Protein AF-A0A382VM42-F1 (afdb_monomer)

Solvent-accessible surface area (backbone atoms only — not comparable to full-atom values): 8169 Å² total; per-residue (Å²): 135,62,69,66,64,52,52,56,50,49,51,52,53,50,51,52,54,51,50,52,53,44,40,52,50,50,24,50,30,43,75,69,36,47,40,50,52,36,46,91,63,55,72,33,39,68,71,51,54,27,62,64,49,71,52,60,61,73,60,51,52,54,49,52,53,52,32,36,76,64,66,62,29,48,72,43,84,88,78,53,22,41,24,44,49,67,78,49,25,56,26,42,44,32,84,75,39,72,64,28,52,39,25,54,32,38,44,50,62,35,52,60,72,43,43,68,57,50,58,47,24,75,76,74,48,88,74,78,60,74,84,75,43,49,67,63,31,54,51,16,57,45,50,57,45,49,22,78,78,111

Radius of gyration: 18.37 Å; Cα contacts (8 Å, |Δi|>4): 171; chains: 1; bounding box: 37×48×49 Å

Nearest PDB structures (foldseek):
  5f8e-assembly2_C  TM=9.090E-01  e=2.544E-09  Mycobacterium tuberculosis H37Rv
  8g5s-assembly1_B  TM=9.318E-01  e=6.450E-09  Streptomyces sp. CB03234
  8g5s-assembly1_A  TM=9.175E-01  e=5.182E-09  Streptomyces 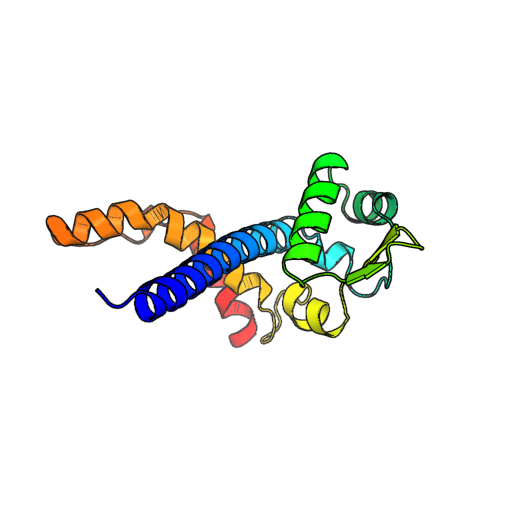sp. CB03234
  8har-assembly1_B  TM=6.734E-01  e=1.517E-03  Streptomyces sp. KO-3988
  7y3h-assembly1_A  TM=5.925E-01  e=1.219E-03  Apiospora montagnei NRRL 25634

InterPro domains:
  IPR036388 Winged helix-like DNA-binding domain superfamily [G3DSA:1.10.10.10] (4-88)
  IPR048711 S-adenosylmethionine-dependent methyltransferase Rv2258c-like, winged HTH domain [PF21320] (26-93)
  IPR053173 Class I-like SAM-binding MTase [PTHR45128] (2-134)

Sequence (150 aa):
MEKEKIKDFAAKAFDDLSGAMASGLAYVGTRTGLFRAMSGRGPMALHDVVRESGLQSRYVEEWLNGMVCAKYLEYDPAARTFELPEEHAFMLASDGTDHFIGGLFYAIPMMLSVAPRVAQAFVEGGGVPFKDYGEDGIEAIDLMNRGLYE

Structure (mmCIF, N/CA/C/O backbone):
data_AF-A0A382VM42-F1
#
_entry.id   AF-A0A382VM42-F1
#
loop_
_atom_site.group_PDB
_atom_site.id
_atom_site.type_symbol
_atom_site.label_atom_id
_atom_site.label_alt_id
_atom_site.label_comp_id
_atom_site.label_asym_id
_atom_site.label_entity_id
_atom_site.label_seq_id
_atom_site.pdbx_PDB_ins_code
_atom_site.Cartn_x
_atom_site.Cartn_y
_atom_site.Cartn_z
_atom_site.occupancy
_atom_site.B_iso_or_equiv
_atom_site.auth_seq_id
_atom_site.auth_comp_id
_atom_site.auth_asym_id
_atom_site.auth_atom_id
_atom_site.pdbx_PDB_model_num
ATOM 1 N N . MET A 1 1 ? -11.107 30.050 19.222 1.00 74.81 1 MET A N 1
ATOM 2 C CA . MET A 1 1 ? -10.296 29.025 18.530 1.00 74.81 1 MET A CA 1
ATOM 3 C C . MET A 1 1 ? -9.263 29.729 17.673 1.00 74.81 1 MET A C 1
ATOM 5 O O . MET A 1 1 ? -9.620 30.663 16.966 1.00 74.81 1 MET A O 1
ATOM 9 N N . GLU A 1 2 ? -8.000 29.333 17.773 1.00 93.56 2 GLU A N 1
ATOM 10 C CA . GLU A 1 2 ? -6.902 29.933 17.005 1.00 93.56 2 GLU A CA 1
ATOM 11 C C . GLU A 1 2 ? -6.875 29.346 15.588 1.00 93.56 2 GLU A C 1
ATOM 13 O O . GLU A 1 2 ? -6.830 28.128 15.432 1.00 93.56 2 GLU A O 1
ATOM 18 N N . LYS A 1 3 ? -6.929 30.199 14.555 1.00 93.44 3 LYS A N 1
ATOM 19 C CA . LYS A 1 3 ? -7.052 29.760 13.152 1.00 93.44 3 LYS A CA 1
ATOM 20 C C . L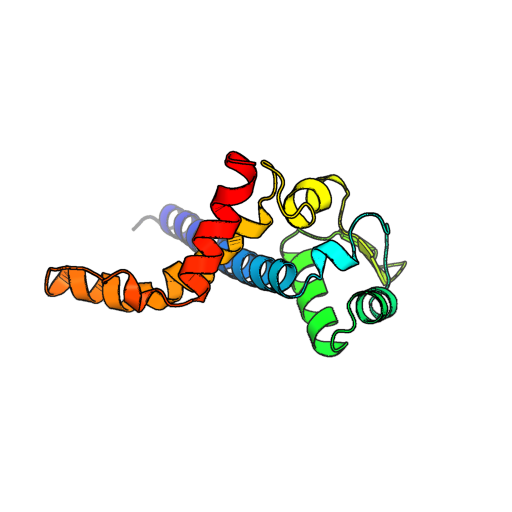YS A 1 3 ? -5.873 28.907 12.681 1.00 93.44 3 LYS A C 1
ATOM 22 O O . LYS A 1 3 ? -6.103 27.904 12.016 1.00 93.44 3 LYS A O 1
ATOM 27 N N . GLU A 1 4 ? -4.650 29.269 13.065 1.00 96.19 4 GLU A N 1
ATOM 28 C CA . GLU A 1 4 ? -3.450 28.497 12.709 1.00 96.19 4 GLU A CA 1
ATOM 29 C C . GLU A 1 4 ? -3.494 27.087 13.304 1.00 96.19 4 GLU A C 1
ATOM 31 O O . GLU A 1 4 ? -3.365 26.115 12.572 1.00 96.19 4 GLU A O 1
ATOM 36 N N . LYS A 1 5 ? -3.855 26.946 14.589 1.00 96.69 5 LYS A N 1
ATOM 37 C CA . LYS A 1 5 ? -3.997 25.623 15.223 1.00 96.69 5 LYS A CA 1
ATOM 38 C C . LYS A 1 5 ? -5.018 24.720 14.518 1.00 96.69 5 LYS A C 1
ATOM 40 O O . LYS A 1 5 ? -4.821 23.511 14.458 1.00 96.69 5 LYS A O 1
ATOM 45 N N . ILE A 1 6 ? -6.108 25.285 13.985 1.00 96.88 6 ILE A N 1
ATOM 46 C CA . ILE A 1 6 ? -7.090 24.521 13.193 1.00 96.88 6 ILE A CA 1
ATOM 47 C C . ILE A 1 6 ? -6.469 24.056 11.876 1.00 96.88 6 ILE A C 1
ATOM 49 O O . ILE A 1 6 ? -6.659 22.909 11.485 1.00 96.88 6 ILE A O 1
ATOM 53 N N . LYS A 1 7 ? -5.758 24.949 11.185 1.00 96.44 7 LYS A N 1
ATOM 54 C CA . LYS A 1 7 ? -5.136 24.663 9.891 1.00 96.44 7 LYS A CA 1
ATOM 55 C C . LYS A 1 7 ? -4.071 23.573 10.014 1.00 96.44 7 LYS A C 1
ATOM 57 O O . LYS A 1 7 ? -4.084 22.639 9.218 1.00 96.44 7 LYS A O 1
ATOM 62 N N . ASP A 1 8 ? -3.224 23.659 11.034 1.00 97.50 8 ASP A N 1
ATOM 63 C CA . ASP A 1 8 ? -2.183 22.664 11.304 1.00 97.50 8 ASP A CA 1
ATOM 64 C C . ASP A 1 8 ? -2.796 21.291 11.596 1.00 97.50 8 ASP A C 1
ATOM 66 O O . ASP A 1 8 ? -2.381 20.276 11.036 1.00 97.50 8 ASP A O 1
ATOM 70 N N . PHE A 1 9 ? -3.844 21.254 12.424 1.00 97.19 9 PHE A N 1
ATOM 71 C CA . PHE A 1 9 ? -4.536 20.004 12.719 1.00 97.19 9 PHE A CA 1
ATOM 72 C C . PHE A 1 9 ? -5.268 19.433 11.496 1.00 97.19 9 PHE A C 1
ATOM 74 O O . PHE A 1 9 ? -5.260 18.222 11.291 1.00 97.19 9 PHE A O 1
ATOM 81 N N . ALA A 1 10 ? -5.869 20.284 10.659 1.00 97.06 10 ALA A N 1
ATOM 82 C CA . ALA A 1 10 ? -6.505 19.845 9.421 1.00 97.06 10 ALA A CA 1
ATOM 83 C C . ALA A 1 10 ? -5.490 19.203 8.466 1.00 97.06 10 ALA A C 1
ATOM 85 O O . ALA A 1 10 ? -5.778 18.145 7.915 1.00 97.06 10 ALA A O 1
ATOM 86 N N . ALA A 1 11 ? -4.299 19.796 8.313 1.00 96.94 11 ALA A N 1
ATOM 87 C CA . ALA A 1 11 ? -3.220 19.210 7.518 1.00 96.94 11 ALA A CA 1
ATOM 88 C C . ALA A 1 11 ? -2.841 17.818 8.042 1.00 96.94 11 ALA A C 1
ATOM 90 O O . ALA A 1 11 ? -2.870 16.856 7.281 1.00 96.94 11 ALA A O 1
ATOM 91 N N . LYS A 1 12 ? -2.632 17.682 9.358 1.00 97.69 12 LYS A N 1
ATOM 92 C CA . LYS A 1 12 ? -2.349 16.380 9.975 1.00 97.69 12 LYS A CA 1
ATOM 93 C C . LYS A 1 12 ? -3.458 15.349 9.730 1.00 97.69 12 LYS A C 1
ATOM 95 O O . LYS A 1 12 ? -3.165 14.193 9.439 1.00 97.69 12 LYS A O 1
ATOM 100 N N . ALA A 1 13 ? -4.724 15.748 9.840 1.00 97.94 13 ALA A N 1
ATOM 101 C CA . ALA A 1 13 ? -5.847 14.849 9.581 1.00 97.94 13 ALA A CA 1
ATOM 102 C C . ALA A 1 13 ? -5.891 14.389 8.112 1.00 97.94 13 ALA A C 1
ATOM 104 O O . ALA A 1 13 ? -6.184 13.225 7.841 1.00 97.94 13 ALA A O 1
ATOM 105 N N . PHE A 1 14 ? -5.576 15.276 7.163 1.00 97.31 14 PHE A N 1
ATOM 106 C CA . PHE A 1 14 ? -5.459 14.903 5.752 1.00 97.31 14 PHE A CA 1
ATOM 107 C C . PHE A 1 14 ? -4.268 13.981 5.491 1.00 97.31 14 PHE A C 1
ATOM 109 O O . PHE A 1 14 ? -4.419 13.024 4.731 1.00 97.31 14 PHE A O 1
ATOM 116 N N . ASP A 1 15 ? -3.132 14.214 6.149 1.00 97.19 15 ASP A N 1
ATOM 117 C CA . ASP A 1 15 ? -1.965 13.337 6.051 1.00 97.19 15 ASP A CA 1
ATOM 118 C C . ASP A 1 15 ? -2.318 11.917 6.515 1.00 97.19 15 ASP A C 1
ATOM 120 O O . ASP A 1 15 ? -2.058 10.958 5.788 1.00 97.19 15 ASP A O 1
ATOM 124 N N . ASP A 1 16 ? -3.017 11.772 7.646 1.00 96.81 16 ASP A N 1
ATOM 125 C CA . ASP A 1 16 ? -3.458 10.463 8.153 1.00 96.81 16 ASP A CA 1
ATOM 126 C C . ASP A 1 16 ? -4.415 9.750 7.195 1.00 96.81 16 ASP A C 1
ATOM 128 O O . ASP A 1 16 ? -4.254 8.560 6.914 1.00 96.81 16 ASP A O 1
ATOM 132 N N . LEU A 1 17 ? -5.406 10.474 6.666 1.00 95.88 17 LEU A N 1
ATOM 133 C CA . LEU A 1 17 ? -6.360 9.918 5.705 1.00 95.88 17 LEU A CA 1
ATOM 134 C C . LEU A 1 17 ? -5.658 9.478 4.416 1.00 95.88 17 LEU A C 1
ATOM 136 O O . LEU A 1 17 ? -5.944 8.395 3.902 1.00 95.88 17 LEU A O 1
ATOM 140 N N . SER A 1 18 ? -4.721 10.284 3.914 1.00 95.69 18 SER A N 1
ATOM 141 C CA . SER A 1 18 ? -3.943 9.944 2.720 1.00 95.69 18 SER A CA 1
ATOM 142 C C . SER A 1 18 ? -3.036 8.734 2.959 1.00 95.69 18 SER A C 1
ATOM 144 O O . SER A 1 18 ? -2.988 7.834 2.120 1.00 95.69 18 SER A O 1
ATOM 146 N N . GLY A 1 19 ? -2.406 8.646 4.136 1.00 96.00 19 GLY A N 1
ATOM 147 C CA . GLY A 1 19 ? -1.597 7.504 4.550 1.00 96.00 19 GLY A CA 1
ATOM 148 C C . GLY A 1 19 ? -2.419 6.220 4.657 1.00 96.00 19 GLY A C 1
ATOM 149 O O . GLY A 1 19 ? -1.980 5.171 4.184 1.00 96.00 19 GLY A O 1
ATOM 150 N N . ALA A 1 20 ? -3.639 6.295 5.196 1.00 94.56 20 ALA A N 1
ATOM 151 C CA . ALA A 1 20 ? -4.550 5.154 5.266 1.00 94.56 20 ALA A CA 1
ATOM 152 C C . ALA A 1 20 ? -4.969 4.659 3.869 1.00 94.56 20 ALA A C 1
ATOM 154 O O . ALA A 1 20 ? -4.938 3.456 3.605 1.00 94.56 20 ALA A O 1
ATOM 155 N N . MET A 1 21 ? -5.303 5.574 2.951 1.00 95.06 21 MET A N 1
ATOM 156 C CA . MET A 1 21 ? -5.639 5.223 1.564 1.00 95.06 21 MET A CA 1
ATOM 157 C C . MET A 1 21 ? -4.441 4.615 0.822 1.00 95.06 21 MET A C 1
ATOM 159 O O . MET A 1 21 ? -4.590 3.584 0.164 1.00 95.06 21 MET A O 1
ATOM 163 N N . ALA A 1 22 ? -3.250 5.204 0.970 1.00 97.12 22 ALA A N 1
ATOM 164 C CA . ALA A 1 22 ? -2.013 4.674 0.399 1.00 97.12 22 ALA A CA 1
ATOM 165 C C . ALA A 1 22 ? -1.705 3.267 0.931 1.00 97.12 22 ALA A C 1
ATOM 167 O O . ALA A 1 22 ? -1.388 2.373 0.151 1.00 97.12 22 ALA A O 1
ATOM 168 N N . SER A 1 23 ? -1.889 3.043 2.235 1.00 96.12 23 SER A N 1
ATOM 169 C CA . SER A 1 23 ? -1.705 1.730 2.866 1.00 96.12 23 SER A CA 1
ATOM 170 C C . SER A 1 23 ? -2.689 0.688 2.322 1.00 96.12 23 SER A C 1
ATOM 172 O O . SER A 1 23 ? -2.313 -0.459 2.094 1.00 96.12 23 SER A O 1
ATOM 174 N N . GLY A 1 24 ? -3.936 1.084 2.045 1.00 96.31 24 GLY A N 1
ATOM 175 C CA . GLY A 1 24 ? -4.921 0.222 1.386 1.00 96.31 24 GLY A CA 1
ATOM 176 C C . GLY A 1 24 ? -4.511 -0.180 -0.036 1.00 96.31 24 GLY A C 1
ATOM 177 O O . GLY A 1 24 ? -4.655 -1.340 -0.417 1.00 96.31 24 GLY A O 1
ATOM 178 N N . LEU A 1 25 ? -3.949 0.744 -0.817 1.00 97.69 25 LEU A N 1
ATOM 179 C CA . LEU A 1 25 ? -3.417 0.434 -2.148 1.00 97.69 25 LEU A CA 1
ATOM 180 C C . LEU A 1 25 ? -2.140 -0.421 -2.087 1.00 97.69 25 LEU A C 1
ATOM 182 O O . LEU A 1 25 ? -1.966 -1.308 -2.924 1.00 97.69 25 LEU A O 1
ATOM 186 N N . ALA A 1 26 ? -1.278 -0.208 -1.091 1.00 97.44 26 ALA A N 1
ATOM 187 C CA . ALA A 1 26 ? -0.103 -1.047 -0.860 1.00 97.44 26 ALA A CA 1
ATOM 188 C C . ALA A 1 26 ? -0.504 -2.485 -0.485 1.00 97.44 26 ALA A C 1
ATOM 190 O O . ALA A 1 26 ? 0.067 -3.445 -1.007 1.00 97.44 26 ALA A O 1
ATOM 191 N N . TYR A 1 27 ? -1.555 -2.651 0.326 1.00 95.81 27 TYR A N 1
ATOM 192 C CA . TYR A 1 27 ? -2.173 -3.955 0.573 1.00 95.81 27 TYR A CA 1
ATOM 193 C C . TYR A 1 27 ? -2.636 -4.619 -0.732 1.00 95.81 27 TYR A C 1
ATOM 195 O O . TYR A 1 27 ? -2.273 -5.766 -0.990 1.00 95.81 27 TYR A O 1
ATOM 203 N N . VAL A 1 28 ? -3.375 -3.896 -1.588 1.00 97.19 28 VAL A N 1
ATOM 204 C CA . VAL A 1 28 ? -3.813 -4.422 -2.895 1.00 97.19 28 VAL A CA 1
ATOM 205 C C . VAL A 1 28 ? -2.609 -4.876 -3.717 1.00 97.19 28 VAL A C 1
ATOM 207 O O . VAL A 1 28 ? -2.599 -6.007 -4.191 1.00 97.19 28 VAL A O 1
ATOM 210 N N . GLY A 1 29 ? -1.575 -4.040 -3.823 1.00 97.56 29 GLY A N 1
ATOM 211 C CA . GLY A 1 29 ? -0.369 -4.351 -4.590 1.00 97.56 29 GLY A CA 1
ATOM 212 C C . GLY A 1 29 ? 0.377 -5.583 -4.084 1.00 97.56 29 GLY A C 1
ATOM 213 O O . GLY A 1 29 ? 0.845 -6.395 -4.884 1.00 97.56 29 GLY A O 1
ATOM 214 N N . THR A 1 30 ? 0.441 -5.757 -2.765 1.00 95.25 30 THR A N 1
ATOM 215 C CA . THR A 1 30 ? 1.066 -6.924 -2.129 1.00 95.25 30 THR A CA 1
ATOM 216 C C . THR A 1 30 ? 0.243 -8.190 -2.385 1.00 95.25 30 THR A C 1
ATOM 218 O O . THR A 1 30 ? 0.779 -9.197 -2.858 1.00 95.25 30 THR A O 1
ATOM 221 N N . ARG A 1 31 ? -1.078 -8.124 -2.162 1.00 94.44 31 ARG A N 1
ATOM 222 C CA . ARG A 1 31 ? -1.996 -9.264 -2.321 1.00 94.44 31 ARG A CA 1
ATOM 223 C C . ARG A 1 31 ? -2.115 -9.731 -3.766 1.00 94.44 31 ARG A C 1
ATOM 225 O O . ARG A 1 31 ? -2.162 -10.931 -4.014 1.00 94.44 31 ARG A O 1
ATOM 232 N N . THR A 1 32 ? -2.132 -8.812 -4.730 1.00 96.88 32 THR A N 1
ATOM 233 C CA . THR A 1 32 ? -2.195 -9.165 -6.157 1.00 96.88 32 THR A CA 1
ATOM 234 C C . THR A 1 32 ? -0.823 -9.461 -6.764 1.00 96.88 32 THR A C 1
ATOM 236 O O . THR A 1 32 ? -0.754 -9.870 -7.919 1.00 96.88 32 THR A O 1
ATOM 239 N N . GLY A 1 33 ? 0.269 -9.245 -6.021 1.00 96.62 33 GLY A N 1
ATOM 240 C CA . GLY A 1 33 ? 1.636 -9.473 -6.490 1.00 96.62 33 GLY A CA 1
ATOM 241 C C . GLY A 1 33 ? 2.163 -8.430 -7.476 1.00 96.62 33 GLY A C 1
ATOM 242 O O . GLY A 1 33 ? 3.118 -8.715 -8.191 1.00 96.62 33 GLY A O 1
ATOM 243 N N . LEU A 1 34 ? 1.581 -7.228 -7.519 1.00 98.50 34 LEU A N 1
ATOM 244 C CA . LEU A 1 34 ? 2.028 -6.156 -8.416 1.00 98.50 34 LEU A CA 1
ATOM 245 C C . LEU A 1 34 ? 3.439 -5.665 -8.075 1.00 98.50 34 LEU A C 1
ATOM 247 O O . LEU A 1 34 ? 4.246 -5.487 -8.983 1.00 98.50 34 LEU A O 1
ATOM 251 N N . PHE A 1 35 ? 3.778 -5.533 -6.787 1.00 98.19 35 PHE A N 1
ATOM 252 C CA . PHE A 1 35 ? 5.149 -5.194 -6.387 1.00 98.19 35 PHE A CA 1
ATOM 253 C C . PHE A 1 35 ? 6.150 -6.269 -6.831 1.00 98.19 35 PHE A C 1
ATOM 255 O O . PHE A 1 35 ? 7.176 -5.949 -7.427 1.00 98.19 35 PHE A O 1
ATOM 262 N N . ARG A 1 36 ? 5.818 -7.554 -6.641 1.00 97.12 36 ARG A N 1
ATOM 263 C CA . ARG A 1 36 ? 6.638 -8.677 -7.129 1.00 97.12 36 ARG A CA 1
ATOM 264 C C . ARG A 1 36 ? 6.775 -8.679 -8.651 1.00 97.12 36 ARG A C 1
ATOM 266 O O . ARG A 1 36 ? 7.859 -8.938 -9.158 1.00 97.12 36 ARG A O 1
ATOM 273 N N . ALA A 1 37 ? 5.703 -8.362 -9.377 1.00 98.06 37 ALA A N 1
ATOM 274 C CA . ALA A 1 37 ? 5.726 -8.303 -10.834 1.00 98.06 37 ALA A CA 1
ATOM 275 C C . ALA A 1 37 ? 6.678 -7.219 -11.366 1.00 98.06 37 ALA A C 1
ATOM 277 O O . ALA A 1 37 ? 7.240 -7.412 -12.441 1.00 98.06 37 ALA A O 1
ATOM 278 N N . MET A 1 38 ? 6.876 -6.121 -10.626 1.00 98.50 38 MET A N 1
ATOM 279 C CA . MET A 1 38 ? 7.757 -5.006 -11.004 1.00 98.50 38 MET A CA 1
ATOM 280 C C . MET A 1 38 ? 9.191 -5.121 -10.459 1.00 98.50 38 MET A C 1
ATOM 282 O O . MET A 1 38 ? 10.101 -4.506 -11.011 1.00 98.50 38 MET A O 1
ATOM 286 N N . SER A 1 39 ? 9.403 -5.891 -9.389 1.00 98.06 39 SER A N 1
ATOM 287 C CA . SER A 1 39 ? 10.700 -6.017 -8.712 1.00 98.06 39 SER A CA 1
ATOM 288 C C . SER A 1 39 ? 11.832 -6.415 -9.668 1.00 98.06 39 SER A C 1
ATOM 290 O O . SER A 1 39 ? 11.728 -7.410 -10.388 1.00 98.06 39 SER A O 1
ATOM 292 N N . GLY A 1 40 ? 12.918 -5.634 -9.672 1.00 97.25 40 GLY A N 1
ATOM 293 C CA . GLY A 1 40 ? 14.132 -5.917 -10.447 1.00 97.25 40 GLY A CA 1
ATOM 294 C C . GLY A 1 40 ? 13.993 -5.760 -11.966 1.00 97.25 40 GLY A C 1
ATOM 295 O O . GLY A 1 40 ? 14.821 -6.288 -12.708 1.00 97.25 40 GLY A O 1
ATOM 296 N N . ARG A 1 41 ? 12.949 -5.073 -12.453 1.00 97.75 41 ARG A N 1
ATOM 297 C CA . ARG A 1 41 ? 12.691 -4.894 -13.897 1.00 97.75 41 ARG A CA 1
ATOM 298 C C . ARG A 1 41 ? 13.020 -3.506 -14.442 1.00 97.75 41 ARG A C 1
ATOM 300 O O . ARG A 1 41 ? 12.956 -3.320 -15.656 1.00 97.75 41 ARG A O 1
ATOM 307 N N . GLY A 1 42 ? 13.386 -2.567 -13.572 1.00 97.94 42 GLY A N 1
ATOM 308 C CA . GLY A 1 42 ? 13.583 -1.164 -13.934 1.00 97.94 42 GLY A CA 1
ATOM 309 C C . GLY A 1 42 ? 12.287 -0.500 -14.428 1.00 97.94 42 GLY A C 1
ATOM 310 O O . GLY A 1 42 ? 11.191 -0.957 -14.086 1.00 97.94 42 GLY A O 1
ATOM 311 N N . PRO A 1 43 ? 12.383 0.562 -15.250 1.00 98.50 43 PRO A N 1
ATOM 312 C CA . PRO A 1 43 ? 11.219 1.249 -15.804 1.00 98.50 43 PRO A CA 1
ATOM 313 C C . PRO A 1 43 ? 10.360 0.348 -16.706 1.00 98.50 43 PRO A C 1
ATOM 315 O O . PRO A 1 43 ? 10.838 -0.223 -17.685 1.00 98.50 43 PRO A O 1
ATOM 318 N N . MET A 1 44 ? 9.057 0.279 -16.427 1.00 98.75 44 MET A N 1
ATOM 319 C CA . MET A 1 44 ? 8.077 -0.523 -17.167 1.00 98.75 44 MET A CA 1
ATOM 320 C C . MET A 1 44 ? 6.936 0.344 -17.703 1.00 98.75 44 MET A C 1
ATOM 322 O O . MET A 1 44 ? 6.359 1.151 -16.976 1.00 98.75 44 MET A O 1
ATOM 326 N N . ALA A 1 45 ? 6.529 0.155 -18.960 1.00 98.69 45 ALA A N 1
ATOM 327 C CA . ALA A 1 45 ? 5.289 0.759 -19.444 1.00 98.69 45 ALA A CA 1
ATOM 328 C C . ALA A 1 45 ? 4.068 -0.001 -18.890 1.00 98.69 45 ALA A C 1
ATOM 330 O O . ALA A 1 45 ? 4.156 -1.186 -18.565 1.00 98.69 45 ALA A O 1
ATOM 331 N N . LEU A 1 46 ? 2.893 0.644 -18.851 1.00 98.62 46 LEU A N 1
ATOM 332 C CA . LEU A 1 46 ? 1.646 0.026 -18.359 1.00 98.62 46 LEU A CA 1
ATOM 333 C C . LEU A 1 46 ? 1.400 -1.370 -18.958 1.00 98.62 46 LEU A C 1
ATOM 335 O O . LEU A 1 46 ? 1.095 -2.313 -18.234 1.00 98.62 46 LEU A O 1
ATOM 339 N N . HIS A 1 47 ? 1.557 -1.513 -20.277 1.00 98.38 47 HIS A N 1
ATOM 340 C CA . HIS A 1 47 ? 1.314 -2.783 -20.964 1.00 98.38 47 HIS A CA 1
ATOM 341 C C . HIS A 1 47 ? 2.279 -3.903 -20.535 1.00 98.38 47 HIS A C 1
ATOM 343 O O . HIS A 1 47 ? 1.889 -5.070 -20.541 1.00 98.38 47 HIS A O 1
ATOM 349 N N . ASP A 1 48 ? 3.505 -3.560 -20.131 1.00 98.69 48 ASP A N 1
ATOM 350 C CA . ASP A 1 48 ? 4.471 -4.518 -19.601 1.00 98.69 48 ASP A CA 1
ATOM 351 C C . ASP A 1 48 ? 4.057 -4.959 -18.197 1.00 98.69 48 ASP A C 1
ATOM 353 O O . ASP A 1 48 ? 3.993 -6.155 -17.940 1.00 98.69 48 ASP A O 1
ATOM 357 N N . VAL A 1 49 ? 3.670 -4.027 -17.316 1.00 98.69 49 VAL A N 1
ATOM 358 C CA . VAL A 1 49 ? 3.183 -4.371 -15.963 1.00 98.69 49 VAL A CA 1
ATOM 359 C C . VAL A 1 49 ? 1.939 -5.261 -16.040 1.00 98.69 49 VAL A C 1
ATOM 361 O O . VAL A 1 49 ? 1.824 -6.248 -15.316 1.00 98.69 49 VAL A O 1
ATOM 364 N N . VAL A 1 50 ? 1.017 -4.959 -16.957 1.00 98.75 50 VAL A N 1
ATOM 365 C CA . VAL A 1 50 ? -0.178 -5.775 -17.227 1.00 98.75 50 VAL A CA 1
ATOM 366 C C . VAL A 1 50 ? 0.198 -7.180 -17.691 1.00 98.75 50 VAL A C 1
ATOM 368 O O . VAL A 1 50 ? -0.347 -8.155 -17.177 1.00 98.75 50 VAL A O 1
ATOM 371 N N . ARG A 1 51 ? 1.148 -7.296 -18.626 1.00 98.56 51 ARG A N 1
ATOM 372 C CA . ARG A 1 51 ? 1.621 -8.589 -19.129 1.00 98.56 51 ARG A CA 1
ATOM 373 C C . ARG A 1 51 ? 2.294 -9.415 -18.034 1.00 98.56 51 ARG A C 1
ATOM 375 O O . ARG A 1 51 ? 1.973 -10.590 -17.908 1.00 98.56 51 ARG A O 1
ATOM 382 N N . GLU A 1 52 ? 3.190 -8.814 -17.252 1.00 98.38 52 GLU A N 1
ATOM 383 C CA . GLU A 1 52 ? 3.935 -9.525 -16.205 1.00 98.38 52 GLU A CA 1
ATOM 384 C C . GLU A 1 52 ? 3.048 -9.918 -15.019 1.00 98.38 52 GLU A C 1
ATOM 386 O O . GLU A 1 52 ? 3.237 -10.984 -14.440 1.00 98.38 52 GLU A O 1
ATOM 391 N N . SER A 1 53 ? 2.065 -9.087 -14.659 1.00 98.25 53 SER A N 1
ATOM 392 C CA . SER A 1 53 ? 1.134 -9.392 -13.562 1.00 98.25 53 SER A CA 1
ATOM 393 C C . SER A 1 53 ? -0.024 -10.306 -13.975 1.00 98.25 53 SER A C 1
ATOM 395 O O . SER A 1 53 ? -0.637 -10.940 -13.119 1.00 98.25 53 SER A O 1
ATOM 397 N N . GLY A 1 54 ? -0.368 -10.361 -15.268 1.00 98.44 54 GLY A N 1
ATOM 398 C CA . GLY A 1 54 ? -1.550 -11.073 -15.765 1.00 98.44 54 GLY A CA 1
ATOM 399 C C . GLY A 1 54 ? -2.885 -10.443 -15.339 1.00 98.44 54 GLY A C 1
ATOM 400 O O . GLY A 1 54 ? -3.932 -11.084 -15.443 1.00 98.44 54 GLY A O 1
ATOM 401 N N . LEU A 1 55 ? -2.863 -9.204 -14.837 1.00 98.69 55 LEU A N 1
ATOM 402 C CA . LEU A 1 55 ? -4.032 -8.511 -14.298 1.00 98.69 55 LEU A CA 1
ATOM 403 C C . LEU A 1 55 ? -4.736 -7.651 -15.353 1.00 98.69 55 LEU A C 1
ATOM 405 O O . LEU A 1 55 ? -4.256 -7.413 -16.457 1.00 98.69 55 LEU A O 1
ATOM 409 N N . GLN A 1 56 ? -5.924 -7.164 -15.007 1.00 98.56 56 GLN A N 1
ATOM 410 C CA . GLN A 1 56 ? -6.746 -6.361 -15.905 1.00 98.56 56 GLN A CA 1
ATOM 411 C C . GLN A 1 56 ? -6.192 -4.940 -16.056 1.00 98.56 56 GLN A C 1
ATOM 413 O O . GLN A 1 56 ? -6.062 -4.214 -15.069 1.00 98.56 56 GLN A O 1
ATOM 418 N N . SER A 1 57 ? -5.952 -4.514 -17.302 1.00 98.12 57 SER A N 1
ATOM 419 C CA . SER A 1 57 ? -5.259 -3.254 -17.623 1.00 98.12 57 SER A CA 1
ATOM 420 C C . SER A 1 57 ? -5.812 -2.030 -16.903 1.00 98.12 57 SER A C 1
ATOM 422 O O . SER A 1 57 ? -5.034 -1.221 -16.407 1.00 98.12 57 SER A O 1
ATOM 424 N N . ARG A 1 58 ? -7.141 -1.900 -16.812 1.00 98.31 58 ARG A N 1
ATOM 425 C CA . ARG A 1 58 ? -7.776 -0.754 -16.152 1.00 98.31 58 ARG A CA 1
ATOM 426 C C . ARG A 1 58 ? -7.418 -0.668 -14.668 1.00 98.31 58 ARG A C 1
ATOM 428 O O . ARG A 1 58 ? -7.171 0.419 -14.170 1.00 98.31 58 ARG A O 1
ATOM 435 N N . TYR A 1 59 ? -7.399 -1.796 -13.966 1.00 98.69 59 TYR A N 1
ATOM 436 C CA . TYR A 1 59 ? -7.119 -1.820 -12.529 1.00 98.69 59 TYR A CA 1
ATOM 437 C C . TYR A 1 59 ? -5.632 -1.621 -12.240 1.00 98.69 59 TYR A C 1
ATOM 439 O O . TYR A 1 59 ? -5.288 -0.932 -11.284 1.00 98.69 59 TYR A O 1
ATOM 447 N N . VAL A 1 60 ? -4.761 -2.173 -13.092 1.00 98.81 60 VAL A N 1
ATOM 448 C CA . VAL A 1 60 ? -3.312 -1.945 -13.007 1.00 98.81 60 VAL A CA 1
ATOM 449 C C . VAL A 1 60 ? -2.990 -0.466 -13.205 1.00 98.81 60 VAL A C 1
ATOM 451 O O . VAL A 1 60 ? -2.232 0.091 -12.423 1.00 98.81 60 VAL A O 1
ATOM 454 N N . GLU A 1 61 ? -3.601 0.191 -14.194 1.00 98.56 61 GLU A N 1
ATOM 455 C CA . GLU A 1 61 ? -3.392 1.620 -14.454 1.00 98.56 61 GLU A CA 1
ATOM 456 C C . GLU A 1 61 ? -3.765 2.499 -13.250 1.00 98.56 61 GLU A C 1
ATOM 458 O O . GLU A 1 61 ? -2.966 3.332 -12.826 1.00 98.56 61 GLU A O 1
ATOM 463 N N . GLU A 1 62 ? -4.944 2.290 -12.657 1.00 98.69 62 GLU A N 1
ATOM 464 C CA . GLU A 1 62 ? -5.374 3.056 -11.477 1.00 98.69 62 GLU A CA 1
ATOM 465 C C . GLU A 1 62 ? -4.464 2.813 -10.269 1.00 98.69 62 GLU A C 1
ATOM 467 O O . GLU A 1 62 ? -4.111 3.751 -9.551 1.00 98.69 62 GLU A O 1
ATOM 472 N N . TRP A 1 63 ? -4.048 1.562 -10.058 1.00 98.81 63 TRP A N 1
ATOM 473 C CA . TRP A 1 63 ? -3.133 1.224 -8.973 1.00 98.81 63 TRP A CA 1
ATOM 474 C C . TRP A 1 63 ? -1.759 1.877 -9.164 1.00 98.81 63 TRP A C 1
ATOM 476 O O . TRP A 1 63 ? -1.250 2.491 -8.228 1.00 98.81 63 TRP A O 1
ATOM 486 N N . LEU A 1 64 ? -1.194 1.818 -10.376 1.00 98.81 64 LEU A N 1
ATOM 487 C CA . LEU A 1 64 ? 0.078 2.464 -10.709 1.00 98.81 64 LEU A CA 1
ATOM 488 C C . LEU A 1 64 ? 0.012 3.972 -10.445 1.00 98.81 64 LEU A C 1
ATOM 490 O O . LEU A 1 64 ? 0.868 4.509 -9.746 1.00 98.81 64 LEU A O 1
ATOM 494 N N . ASN A 1 65 ? -1.040 4.642 -10.923 1.00 98.56 65 ASN A N 1
ATOM 495 C CA . ASN A 1 65 ? -1.241 6.074 -10.687 1.00 98.56 65 ASN A CA 1
ATOM 496 C C . ASN A 1 65 ? -1.325 6.398 -9.188 1.00 98.56 65 ASN A C 1
ATOM 498 O O . ASN A 1 65 ? -0.664 7.322 -8.711 1.00 98.56 65 ASN A O 1
ATOM 502 N N . GLY A 1 66 ? -2.098 5.615 -8.429 1.00 98.50 66 GLY A N 1
ATOM 503 C CA . GLY A 1 66 ? -2.224 5.790 -6.984 1.00 98.50 66 GLY A CA 1
ATOM 504 C C . GLY A 1 66 ? -0.894 5.610 -6.246 1.00 98.50 66 GLY A C 1
ATOM 505 O O . GLY A 1 66 ? -0.570 6.404 -5.362 1.00 98.50 66 GLY A O 1
ATOM 506 N N . MET A 1 67 ? -0.094 4.616 -6.633 1.00 98.62 67 MET A N 1
ATOM 507 C CA . MET A 1 67 ? 1.212 4.347 -6.024 1.00 98.62 67 MET A CA 1
ATOM 508 C C . MET A 1 67 ? 2.283 5.371 -6.401 1.00 98.62 67 MET A C 1
ATOM 510 O O . MET A 1 67 ? 3.129 5.681 -5.562 1.00 98.62 67 MET A O 1
ATOM 514 N N . VAL A 1 68 ? 2.210 5.973 -7.591 1.00 98.69 68 VAL A N 1
ATOM 515 C CA . VAL A 1 68 ? 3.033 7.141 -7.949 1.00 98.69 68 VAL A CA 1
ATOM 516 C C . VAL A 1 68 ? 2.666 8.345 -7.082 1.00 98.69 68 VAL A C 1
ATOM 518 O O . VAL A 1 68 ? 3.542 8.965 -6.481 1.00 98.69 68 VAL A O 1
ATOM 521 N N . CYS A 1 69 ? 1.373 8.658 -6.938 1.00 97.94 69 CYS A N 1
ATOM 522 C CA . CYS A 1 69 ? 0.927 9.759 -6.076 1.00 97.94 69 CYS A CA 1
ATOM 523 C C . CYS A 1 69 ? 1.325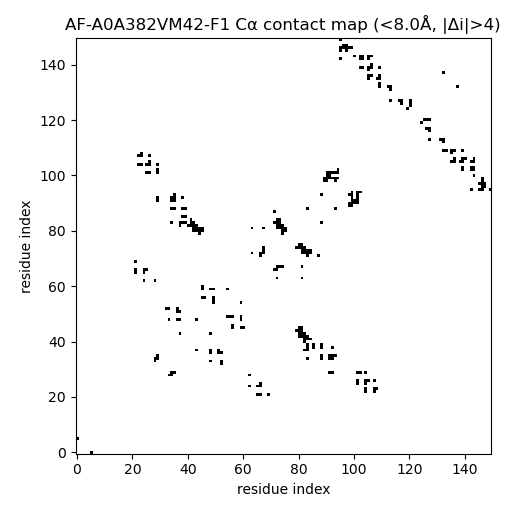 9.552 -4.606 1.00 97.94 69 CYS A C 1
ATOM 525 O O . CYS A 1 69 ? 1.682 10.513 -3.923 1.00 97.94 69 CYS A O 1
ATOM 527 N N . ALA A 1 70 ? 1.297 8.304 -4.135 1.00 97.81 70 ALA A N 1
ATOM 528 C CA . ALA A 1 70 ? 1.729 7.921 -2.795 1.00 97.81 70 ALA A CA 1
ATOM 529 C C . ALA A 1 70 ? 3.259 7.801 -2.644 1.00 97.81 70 ALA A C 1
ATOM 531 O O . ALA A 1 70 ? 3.725 7.554 -1.534 1.00 97.81 70 ALA A O 1
ATOM 532 N N . LYS A 1 71 ? 4.031 7.996 -3.725 1.00 97.88 71 LYS A N 1
ATOM 533 C CA . LYS A 1 71 ? 5.505 7.922 -3.770 1.00 97.88 71 LYS A CA 1
ATOM 534 C C . LYS A 1 71 ? 6.095 6.534 -3.488 1.00 97.88 71 LYS A C 1
ATOM 536 O O . LYS A 1 71 ? 7.231 6.424 -3.044 1.00 97.88 71 LYS A O 1
ATOM 541 N N . TYR A 1 72 ? 5.330 5.482 -3.765 1.00 98.19 72 TYR A N 1
ATOM 542 C CA . TYR A 1 72 ? 5.818 4.099 -3.768 1.00 98.19 72 TYR A CA 1
ATOM 543 C C . TYR A 1 72 ? 6.492 3.747 -5.097 1.00 98.19 72 TYR A C 1
ATOM 545 O O . TYR A 1 72 ? 7.415 2.936 -5.121 1.00 98.19 72 TYR A O 1
ATOM 553 N N . LEU A 1 73 ? 6.029 4.355 -6.190 1.00 98.69 73 LEU A N 1
ATOM 554 C CA . LEU A 1 73 ? 6.577 4.187 -7.532 1.00 98.69 73 LEU A CA 1
ATOM 555 C C . LEU A 1 73 ? 7.072 5.524 -8.075 1.00 98.69 73 LEU A C 1
ATOM 557 O O . LEU A 1 73 ? 6.506 6.578 -7.771 1.00 98.69 73 LEU A O 1
ATOM 561 N N . GLU A 1 74 ? 8.079 5.461 -8.932 1.00 98.62 74 GLU A N 1
ATOM 562 C CA . GLU A 1 74 ? 8.511 6.586 -9.753 1.00 98.62 74 GLU A CA 1
ATOM 563 C C . GLU A 1 74 ? 7.817 6.542 -11.116 1.00 98.62 74 GLU A C 1
ATOM 565 O O . GLU A 1 74 ? 7.426 5.478 -11.601 1.00 98.62 74 GLU A O 1
ATOM 570 N N . TYR A 1 75 ? 7.633 7.711 -11.732 1.00 98.75 75 TYR A N 1
ATOM 571 C CA . TYR A 1 75 ? 7.029 7.828 -13.056 1.00 98.75 75 TYR A CA 1
ATOM 572 C C . TYR A 1 75 ? 7.817 8.795 -13.933 1.00 98.75 75 TYR A C 1
ATOM 574 O O . TYR A 1 75 ? 7.982 9.965 -13.580 1.00 98.75 75 TYR A O 1
ATOM 582 N N . ASP A 1 76 ? 8.240 8.319 -15.103 1.00 98.50 76 ASP A N 1
ATOM 583 C CA . ASP A 1 76 ? 8.820 9.151 -16.155 1.00 98.50 76 ASP A CA 1
ATOM 584 C C . ASP A 1 76 ? 7.716 9.557 -17.150 1.00 98.50 76 ASP A C 1
ATOM 586 O O . ASP A 1 76 ? 7.213 8.711 -17.898 1.00 98.50 76 ASP A O 1
ATOM 590 N N . PRO A 1 77 ? 7.330 10.845 -17.221 1.00 97.69 77 PRO A N 1
ATOM 591 C CA . PRO A 1 77 ? 6.303 11.306 -18.150 1.00 97.69 77 PRO A CA 1
ATOM 592 C C . PRO A 1 77 ? 6.740 11.305 -19.622 1.00 97.69 77 PRO A C 1
ATOM 594 O O . PRO A 1 77 ? 5.875 11.230 -20.497 1.00 97.69 77 PRO A O 1
ATOM 597 N N . ALA A 1 78 ? 8.040 11.401 -19.919 1.00 98.19 78 ALA A N 1
ATOM 598 C CA . ALA A 1 78 ? 8.558 11.392 -21.285 1.00 98.19 78 ALA A CA 1
ATOM 599 C C . ALA A 1 78 ? 8.569 9.969 -21.856 1.00 98.19 78 ALA A C 1
ATOM 601 O O . ALA A 1 78 ? 8.098 9.751 -22.974 1.00 98.19 78 ALA A O 1
ATOM 602 N N . ALA A 1 79 ? 9.047 9.002 -21.068 1.00 97.44 79 ALA A N 1
ATOM 603 C CA . AL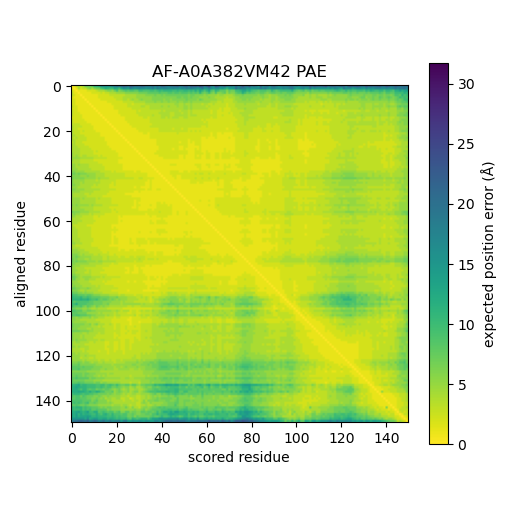A A 1 79 ? 9.050 7.587 -21.440 1.00 97.44 79 ALA A CA 1
ATOM 604 C C . ALA A 1 79 ? 7.700 6.887 -21.188 1.00 97.44 79 ALA A C 1
ATOM 606 O O . ALA A 1 79 ? 7.430 5.841 -21.778 1.00 97.44 79 ALA A O 1
ATOM 607 N N . ARG A 1 80 ? 6.826 7.481 -20.362 1.00 98.31 80 ARG A N 1
ATOM 608 C CA . ARG A 1 80 ? 5.544 6.914 -19.901 1.00 98.31 80 ARG A CA 1
ATOM 609 C C . ARG A 1 80 ? 5.725 5.570 -19.194 1.00 98.31 80 ARG A C 1
ATOM 611 O O . ARG A 1 80 ? 4.966 4.624 -19.424 1.00 98.31 80 ARG A O 1
ATOM 618 N N . THR A 1 81 ? 6.738 5.505 -18.340 1.00 98.75 81 THR A N 1
ATOM 619 C CA . THR A 1 81 ? 7.135 4.305 -17.602 1.00 98.75 81 THR A CA 1
ATOM 620 C C . THR A 1 81 ? 7.003 4.509 -16.103 1.00 98.75 81 THR A C 1
ATOM 622 O O . THR A 1 81 ? 7.230 5.603 -15.593 1.00 98.75 81 THR A O 1
ATOM 625 N N . PHE A 1 82 ? 6.660 3.430 -15.413 1.00 98.81 82 PHE A N 1
ATOM 626 C CA . PHE A 1 82 ? 6.584 3.319 -13.966 1.00 98.81 82 PHE A CA 1
ATOM 627 C C . PHE A 1 82 ? 7.743 2.461 -13.478 1.00 98.81 82 PHE A C 1
ATOM 629 O O . PHE A 1 82 ? 8.037 1.433 -14.085 1.00 98.81 82 PHE A O 1
ATOM 636 N N . GLU A 1 83 ? 8.363 2.840 -12.373 1.00 98.75 83 GLU A N 1
ATOM 637 C CA . GLU A 1 83 ? 9.454 2.081 -11.773 1.00 98.75 83 GLU A CA 1
ATOM 638 C C . GLU A 1 83 ? 9.167 1.839 -10.295 1.00 98.75 83 GLU A C 1
ATOM 640 O O . GLU A 1 83 ? 8.666 2.719 -9.594 1.00 98.75 83 GLU A O 1
ATOM 645 N N . LEU A 1 84 ? 9.458 0.622 -9.835 1.00 98.69 84 LEU A N 1
ATOM 646 C CA . LEU A 1 84 ? 9.550 0.304 -8.417 1.00 98.69 84 LEU A CA 1
ATOM 647 C C . LEU A 1 84 ? 11.037 0.366 -8.046 1.00 98.69 84 LEU A C 1
ATOM 649 O O . LEU A 1 84 ? 11.758 -0.557 -8.433 1.00 98.69 84 LEU A O 1
ATOM 653 N N . PRO A 1 85 ? 11.497 1.411 -7.330 1.00 98.44 85 PRO A N 1
ATOM 654 C CA . PRO A 1 85 ? 12.892 1.519 -6.912 1.00 98.44 85 PRO A CA 1
ATOM 655 C C . PRO A 1 85 ? 13.355 0.276 -6.154 1.00 98.44 85 PRO A C 1
ATOM 657 O O . PRO A 1 85 ? 12.568 -0.339 -5.424 1.00 98.44 85 PRO A O 1
ATOM 660 N N . GLU A 1 86 ? 14.629 -0.089 -6.296 1.00 96.94 86 GLU A N 1
ATOM 661 C CA . GLU A 1 86 ? 15.186 -1.296 -5.671 1.00 96.94 86 GLU A CA 1
ATOM 662 C C . GLU A 1 86 ? 15.035 -1.268 -4.145 1.00 96.94 86 GLU A C 1
ATOM 664 O O . GLU A 1 86 ? 14.689 -2.279 -3.535 1.00 96.94 86 GLU A O 1
ATOM 669 N N . GLU A 1 87 ? 15.191 -0.097 -3.526 1.00 96.00 87 GLU A N 1
ATOM 670 C CA . GLU A 1 87 ? 15.024 0.103 -2.087 1.00 96.00 87 GLU A CA 1
ATOM 671 C C . GLU A 1 87 ? 13.577 -0.135 -1.640 1.00 96.00 87 GLU A C 1
ATOM 673 O O . GLU A 1 87 ? 13.332 -0.661 -0.554 1.00 96.00 87 GLU A O 1
ATOM 678 N N . HIS A 1 88 ? 12.602 0.224 -2.479 1.00 97.44 88 HIS A N 1
ATOM 679 C CA . HIS A 1 88 ? 11.190 -0.028 -2.202 1.00 97.44 88 HIS A CA 1
ATOM 680 C C . HIS A 1 88 ? 10.863 -1.509 -2.423 1.00 97.44 88 HIS A C 1
ATOM 682 O O . HIS A 1 88 ? 10.213 -2.132 -1.581 1.00 97.44 88 HIS A O 1
ATOM 688 N N . ALA A 1 89 ? 11.351 -2.096 -3.521 1.00 96.50 89 ALA A N 1
ATOM 689 C CA . ALA A 1 89 ? 11.192 -3.515 -3.830 1.00 96.50 89 ALA A CA 1
ATOM 690 C C . ALA A 1 89 ? 11.764 -4.407 -2.721 1.00 96.50 89 ALA A C 1
ATOM 692 O O . ALA A 1 89 ? 11.124 -5.389 -2.344 1.00 96.50 89 ALA A O 1
ATOM 693 N N . PHE A 1 90 ? 12.906 -4.023 -2.144 1.00 94.50 90 PHE A N 1
ATOM 694 C CA . PHE A 1 90 ? 13.526 -4.713 -1.017 1.00 94.50 90 PHE A CA 1
ATOM 695 C C . PHE A 1 90 ? 12.571 -4.880 0.170 1.00 94.50 90 PHE A C 1
ATOM 697 O O . PHE A 1 90 ? 12.640 -5.892 0.848 1.00 94.50 90 PHE A O 1
ATOM 704 N N . MET A 1 91 ? 11.655 -3.939 0.419 1.00 94.31 91 MET A N 1
ATOM 705 C CA . MET A 1 91 ? 10.692 -4.032 1.527 1.00 94.31 91 MET A CA 1
ATOM 706 C C . MET A 1 91 ? 9.315 -4.563 1.099 1.00 94.31 91 MET A C 1
ATOM 708 O O . MET A 1 91 ? 8.558 -5.067 1.929 1.00 94.31 91 MET A O 1
ATOM 712 N N . LEU A 1 92 ? 8.951 -4.418 -0.178 1.00 94.94 92 LEU A N 1
ATOM 713 C CA . LEU A 1 92 ? 7.586 -4.643 -0.681 1.00 94.94 92 LEU A CA 1
ATOM 714 C C . LEU A 1 92 ? 7.427 -5.906 -1.535 1.00 94.94 92 LEU A C 1
ATOM 716 O O . LEU A 1 92 ? 6.299 -6.317 -1.802 1.00 94.94 92 LEU A O 1
ATOM 720 N N . ALA A 1 93 ? 8.527 -6.509 -1.982 1.00 94.06 93 ALA A N 1
ATOM 721 C CA . ALA A 1 93 ? 8.542 -7.666 -2.878 1.00 94.06 93 ALA A CA 1
ATOM 722 C C . ALA A 1 93 ? 9.466 -8.795 -2.378 1.00 94.06 93 ALA A C 1
ATOM 724 O O . ALA A 1 93 ? 9.952 -9.596 -3.177 1.00 94.06 93 ALA A O 1
ATOM 725 N N . SER A 1 94 ? 9.717 -8.847 -1.069 1.00 90.31 94 SER A N 1
ATOM 726 C CA . SER A 1 94 ? 10.645 -9.769 -0.408 1.00 90.31 94 SER A CA 1
ATOM 727 C C . SER A 1 94 ? 9.935 -10.771 0.511 1.00 90.31 94 SER A C 1
ATOM 729 O O . SER A 1 94 ? 10.326 -10.950 1.659 1.00 90.31 94 SER A O 1
ATOM 731 N N . ASP A 1 95 ? 8.850 -11.387 0.044 1.00 87.25 95 ASP A N 1
ATOM 732 C CA . ASP A 1 95 ? 8.022 -12.297 0.841 1.00 87.25 95 ASP A CA 1
ATOM 733 C C . ASP A 1 95 ? 8.860 -13.301 1.664 1.00 87.25 95 ASP A C 1
ATOM 735 O O . ASP A 1 95 ? 9.752 -13.968 1.138 1.00 87.25 95 ASP A O 1
ATOM 739 N N . GLY A 1 96 ? 8.542 -13.428 2.956 1.00 83.12 96 GLY A N 1
ATOM 740 C CA . GLY A 1 96 ? 9.203 -14.371 3.865 1.00 83.12 96 GLY A CA 1
ATOM 741 C C . GLY A 1 96 ? 10.517 -13.884 4.486 1.00 83.12 96 GLY A C 1
ATOM 742 O O . GLY A 1 96 ? 11.080 -14.612 5.293 1.00 83.12 96 GLY A O 1
ATOM 743 N N . THR A 1 97 ? 10.998 -12.679 4.168 1.00 86.31 97 THR A N 1
ATOM 744 C CA . THR A 1 97 ? 12.160 -12.083 4.852 1.00 86.31 97 THR A CA 1
ATOM 745 C C . THR A 1 97 ? 11.756 -11.248 6.072 1.00 86.31 97 THR A C 1
ATOM 747 O O . THR A 1 97 ? 10.616 -10.795 6.191 1.00 86.31 97 THR A O 1
ATOM 750 N N . ASP A 1 98 ? 12.704 -11.000 6.976 1.00 84.00 98 ASP A N 1
ATOM 751 C CA . ASP A 1 98 ? 12.531 -10.174 8.183 1.00 84.00 98 ASP A CA 1
ATOM 752 C C . ASP A 1 98 ? 12.267 -8.685 7.887 1.00 84.00 98 ASP A C 1
ATOM 754 O O . ASP A 1 98 ? 11.682 -7.965 8.697 1.00 84.00 98 ASP A O 1
ATOM 758 N N . HIS A 1 99 ? 12.669 -8.221 6.706 1.00 86.62 99 HIS A N 1
ATOM 759 C CA . HIS A 1 99 ? 12.491 -6.853 6.226 1.00 86.62 99 HIS A CA 1
ATOM 760 C C . HIS A 1 99 ? 11.261 -6.672 5.318 1.00 86.62 99 HIS A C 1
ATOM 762 O O . HIS A 1 99 ? 11.061 -5.590 4.756 1.00 86.62 99 HIS A O 1
ATOM 768 N N . PHE A 1 100 ? 10.434 -7.710 5.153 1.00 89.38 100 PHE A N 1
ATOM 769 C CA . PHE A 1 100 ? 9.223 -7.643 4.341 1.00 89.38 100 PHE A CA 1
ATOM 770 C C . PHE A 1 100 ? 8.114 -6.836 5.031 1.00 89.38 100 PHE A C 1
ATOM 772 O O . PHE A 1 100 ? 7.325 -7.343 5.829 1.00 89.38 100 PHE A O 1
ATOM 779 N N . ILE A 1 101 ? 8.003 -5.559 4.668 1.00 89.81 101 ILE A N 1
ATOM 780 C CA . ILE A 1 101 ? 6.961 -4.647 5.160 1.00 89.81 101 ILE A CA 1
ATOM 781 C C . ILE A 1 101 ? 5.611 -4.913 4.482 1.00 89.81 101 ILE A C 1
ATOM 783 O O . ILE A 1 101 ? 4.571 -4.580 5.049 1.00 89.81 101 ILE A O 1
ATOM 787 N N . GLY A 1 102 ? 5.589 -5.558 3.308 1.00 85.44 102 GLY A N 1
ATOM 788 C CA . GLY A 1 102 ? 4.348 -5.899 2.599 1.00 85.44 102 GLY A CA 1
ATOM 789 C C . GLY A 1 102 ? 3.327 -6.646 3.472 1.00 85.44 102 GLY A C 1
ATOM 790 O O . GLY A 1 102 ? 2.130 -6.350 3.420 1.00 85.44 102 GLY A O 1
ATOM 791 N N . GLY A 1 103 ? 3.802 -7.539 4.349 1.00 85.00 103 GLY A N 1
ATOM 792 C CA . GLY A 1 103 ? 2.967 -8.267 5.311 1.00 85.00 103 GLY A CA 1
ATOM 793 C C . GLY A 1 103 ? 2.252 -7.360 6.318 1.00 85.00 103 GLY A C 1
ATOM 794 O O . GLY A 1 103 ? 1.121 -7.644 6.706 1.00 85.00 103 GLY A O 1
ATOM 795 N N . LEU A 1 104 ? 2.836 -6.211 6.679 1.00 88.56 104 LEU A N 1
ATOM 796 C CA . LEU A 1 104 ? 2.209 -5.252 7.597 1.00 88.56 104 LEU A CA 1
ATOM 797 C C . LEU A 1 104 ? 0.940 -4.626 7.006 1.00 88.56 104 LEU A C 1
ATOM 799 O O . LEU A 1 104 ? 0.004 -4.319 7.746 1.00 88.56 104 LEU A O 1
ATOM 803 N N . PHE A 1 105 ? 0.855 -4.472 5.681 1.00 92.44 105 PHE A N 1
ATOM 804 C CA . PHE A 1 105 ? -0.333 -3.891 5.051 1.00 92.44 105 PHE A CA 1
ATOM 805 C C . PHE A 1 105 ? -1.567 -4.799 5.144 1.00 92.44 105 PHE A C 1
ATOM 807 O O . PHE A 1 105 ? -2.687 -4.292 5.092 1.00 92.44 105 PHE A O 1
ATOM 814 N N . TYR A 1 106 ? -1.400 -6.108 5.372 1.00 90.31 106 TYR A N 1
ATOM 815 C CA . TYR A 1 106 ? -2.521 -7.023 5.625 1.00 90.31 106 TYR A CA 1
ATOM 816 C C . TYR A 1 106 ? -3.227 -6.749 6.962 1.00 90.31 106 TYR A C 1
ATOM 818 O O . TYR A 1 106 ? -4.412 -7.055 7.112 1.00 90.31 106 TYR A O 1
ATOM 826 N N . ALA A 1 107 ? -2.556 -6.093 7.913 1.00 87.88 107 ALA A N 1
ATOM 827 C CA . ALA A 1 107 ? -3.177 -5.692 9.172 1.00 87.88 107 ALA A CA 1
ATOM 828 C C . ALA A 1 107 ? -4.292 -4.652 8.976 1.00 87.88 107 ALA A C 1
ATOM 830 O O . ALA A 1 107 ? -5.236 -4.598 9.764 1.00 87.88 107 ALA A O 1
ATOM 831 N N . ILE A 1 108 ? -4.203 -3.830 7.927 1.00 90.81 108 ILE A N 1
ATOM 832 C CA . ILE A 1 108 ? -5.126 -2.719 7.678 1.00 90.81 108 ILE A CA 1
ATOM 833 C C . ILE A 1 108 ? -6.568 -3.198 7.440 1.00 90.81 108 ILE A C 1
ATOM 835 O O . ILE A 1 108 ? -7.443 -2.801 8.215 1.00 90.81 108 ILE A O 1
ATOM 839 N N . PRO A 1 109 ? -6.869 -4.048 6.434 1.00 89.50 109 PRO A N 1
ATOM 840 C CA . PRO A 1 109 ? -8.231 -4.543 6.230 1.00 89.50 109 PRO A CA 1
ATOM 841 C C . PRO A 1 109 ? -8.742 -5.332 7.441 1.00 89.50 109 PRO A C 1
ATOM 843 O O . PRO A 1 109 ? -9.894 -5.145 7.837 1.00 89.50 109 PRO A O 1
ATOM 846 N N . MET A 1 110 ? -7.881 -6.131 8.084 1.00 89.25 110 MET A N 1
ATOM 847 C CA . MET A 1 110 ? -8.216 -6.845 9.318 1.00 89.25 110 MET A CA 1
ATOM 848 C C . MET A 1 110 ? -8.706 -5.870 10.402 1.00 89.25 110 MET A C 1
ATOM 850 O O . MET A 1 110 ? -9.829 -6.007 10.887 1.00 89.25 110 MET A O 1
ATOM 854 N N . MET A 1 111 ? -7.911 -4.858 10.760 1.00 89.81 111 MET A N 1
ATOM 855 C CA . MET A 1 111 ? -8.250 -3.906 11.825 1.00 89.81 111 MET A CA 1
ATOM 856 C C . MET A 1 111 ? -9.467 -3.043 11.478 1.00 89.81 111 MET A C 1
ATOM 858 O O . MET A 1 111 ? -10.345 -2.846 12.320 1.00 89.81 111 MET A O 1
ATOM 862 N N . LEU A 1 112 ? -9.546 -2.539 10.243 1.00 91.81 112 LEU A N 1
ATOM 863 C CA . LEU A 1 112 ? -10.645 -1.668 9.821 1.00 91.81 112 LEU A CA 1
ATOM 864 C C . LEU A 1 112 ? -11.982 -2.414 9.743 1.00 91.81 112 LEU A C 1
ATOM 866 O O . LEU A 1 112 ? -13.015 -1.823 10.057 1.00 91.81 112 LEU A O 1
ATOM 870 N N . SER A 1 113 ? -11.977 -3.704 9.391 1.00 91.06 113 SER A N 1
ATOM 871 C CA . SER A 1 113 ? -13.204 -4.511 9.329 1.00 91.06 113 SER A CA 1
ATOM 872 C C . SER A 1 113 ? -13.870 -4.691 10.701 1.00 91.06 113 SER A C 1
ATOM 874 O O . SER A 1 113 ? -15.098 -4.700 10.799 1.00 91.06 113 SER A O 1
ATOM 876 N N . VAL A 1 114 ? -13.077 -4.771 11.777 1.00 93.56 114 VAL A N 1
ATOM 877 C CA . VAL A 1 114 ? -13.578 -4.978 13.146 1.00 93.56 114 VAL A CA 1
ATOM 878 C C . VAL A 1 114 ? -13.769 -3.680 13.932 1.00 93.56 114 VAL A C 1
ATOM 880 O O . VAL A 1 114 ? -14.438 -3.692 14.969 1.00 93.56 114 VAL A O 1
ATOM 883 N N . ALA A 1 115 ? -13.235 -2.551 13.453 1.00 94.88 115 ALA A N 1
ATOM 884 C CA . ALA A 1 115 ? -13.277 -1.262 14.147 1.00 94.88 115 ALA A CA 1
ATOM 885 C C . ALA A 1 115 ? -14.689 -0.825 14.609 1.00 94.88 115 ALA A C 1
ATOM 887 O O . ALA A 1 115 ? -14.808 -0.368 15.750 1.00 94.88 115 ALA A O 1
ATOM 888 N N . PRO A 1 116 ? -15.781 -1.020 13.835 1.00 96.19 116 PRO A N 1
ATOM 889 C CA . PRO A 1 116 ? -17.132 -0.707 14.314 1.00 96.19 116 PRO A CA 1
ATOM 890 C C . PRO A 1 116 ? -17.549 -1.513 15.554 1.00 96.19 116 PRO A C 1
ATOM 892 O O . PRO A 1 116 ? -18.226 -0.994 16.438 1.00 96.19 116 PRO A O 1
ATOM 895 N N . ARG A 1 117 ? -17.118 -2.775 15.654 1.00 95.38 117 ARG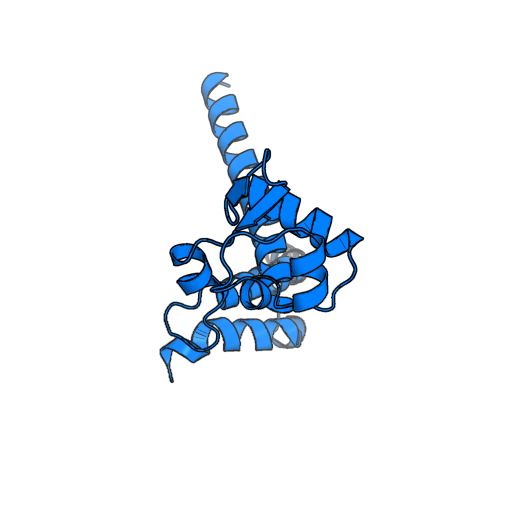 A N 1
ATOM 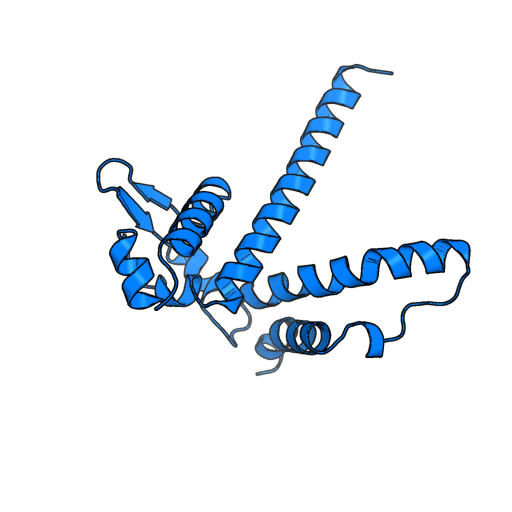896 C CA . ARG A 1 117 ? -17.433 -3.658 16.791 1.00 95.38 117 ARG A CA 1
ATOM 897 C C . ARG A 1 117 ? -16.592 -3.308 18.011 1.00 95.38 117 ARG A C 1
ATOM 899 O O . ARG A 1 117 ? -17.086 -3.362 19.133 1.00 95.38 117 ARG A O 1
ATOM 906 N N . VAL A 1 118 ? -15.348 -2.879 17.793 1.00 96.50 118 VAL A N 1
ATOM 907 C CA . VAL A 1 118 ? -14.530 -2.282 18.855 1.00 96.50 118 VAL A CA 1
ATOM 908 C C . VAL A 1 118 ? -15.229 -1.040 19.405 1.00 96.50 118 VAL A C 1
ATOM 910 O O . VAL A 1 118 ? -15.413 -0.949 20.613 1.00 96.50 118 VAL A O 1
ATOM 913 N N . ALA A 1 119 ? -15.703 -0.132 18.546 1.00 97.75 119 ALA A N 1
ATOM 914 C CA . ALA A 1 119 ? -16.442 1.054 18.982 1.00 97.75 119 ALA A CA 1
ATOM 915 C C . ALA A 1 119 ? -17.707 0.705 19.792 1.00 97.75 119 ALA A C 1
ATOM 917 O O . ALA A 1 119 ? -18.011 1.383 20.771 1.00 97.75 119 ALA A O 1
ATOM 918 N N . GLN A 1 120 ? -18.406 -0.381 19.447 1.00 97.62 120 GLN A N 1
ATOM 919 C CA . GLN A 1 120 ? -19.538 -0.879 20.235 1.00 97.62 120 GLN A CA 1
ATOM 920 C C . GLN A 1 120 ? -19.110 -1.353 21.635 1.00 97.62 120 GLN A C 1
ATOM 922 O O . GLN A 1 120 ? -19.752 -1.007 22.627 1.00 97.62 120 GLN A O 1
ATOM 927 N N . ALA A 1 121 ? -17.990 -2.073 21.744 1.00 97.88 121 ALA A N 1
ATOM 928 C CA . ALA A 1 121 ? -17.465 -2.538 23.029 1.00 97.88 121 ALA A CA 1
ATOM 929 C C . ALA A 1 121 ? -17.067 -1.386 23.977 1.00 97.88 121 ALA A C 1
ATOM 931 O O . ALA A 1 121 ? -17.121 -1.557 25.192 1.00 97.88 121 ALA A O 1
ATOM 932 N N . PHE A 1 122 ? -16.731 -0.196 23.459 1.00 97.75 122 PHE A N 1
ATOM 933 C CA . PHE A 1 122 ? -16.525 0.996 24.300 1.00 97.75 122 PHE A CA 1
ATOM 934 C C . PHE A 1 122 ? -17.804 1.442 25.024 1.00 97.75 122 PHE A C 1
ATOM 936 O O . PHE A 1 122 ? -17.716 2.040 26.095 1.00 97.75 122 PHE A O 1
ATOM 943 N N . VAL A 1 123 ? -18.980 1.174 24.450 1.00 98.00 123 VAL A N 1
ATOM 944 C CA . VAL A 1 123 ? -20.281 1.548 25.026 1.00 98.00 123 VAL A CA 1
ATOM 945 C C . VAL A 1 123 ? -20.837 0.425 25.898 1.00 98.00 123 VAL A C 1
ATOM 947 O O . VAL A 1 123 ? -21.350 0.677 26.985 1.00 98.00 123 VAL A O 1
ATOM 950 N N . GLU A 1 124 ? -20.738 -0.814 25.422 1.00 97.94 124 GLU A N 1
AT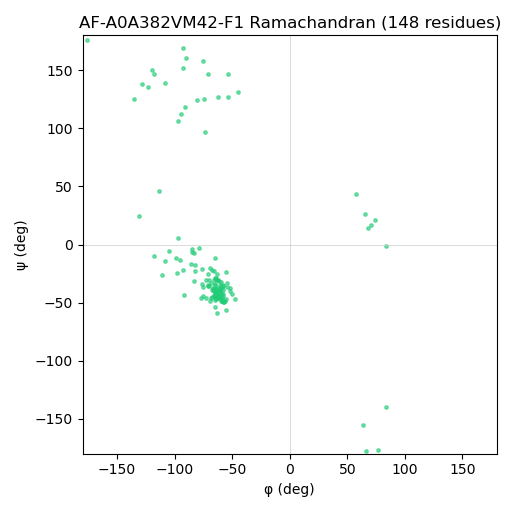OM 951 C CA . GLU A 1 124 ? -21.418 -1.972 26.014 1.00 97.94 124 GLU A CA 1
ATOM 952 C C . GLU A 1 124 ? -20.509 -2.809 26.933 1.00 97.94 124 GLU A C 1
ATOM 954 O O . GLU A 1 124 ? -20.993 -3.660 27.680 1.00 97.94 124 GLU A O 1
ATOM 959 N N . GLY A 1 125 ? -19.197 -2.558 26.918 1.00 95.56 125 GLY A N 1
ATOM 960 C CA . GLY A 1 125 ? -18.195 -3.415 27.547 1.00 95.56 125 GLY A CA 1
ATOM 961 C C . GLY A 1 125 ? -17.904 -4.684 26.732 1.00 95.56 125 GLY A C 1
ATOM 962 O O . GLY A 1 125 ? -18.423 -4.892 25.637 1.00 95.56 125 GLY A O 1
ATOM 963 N N . GLY A 1 126 ? -17.043 -5.555 27.266 1.00 96.44 126 GLY A N 1
ATOM 964 C CA . GLY A 1 126 ? -16.635 -6.793 26.591 1.00 96.44 126 GLY A CA 1
ATOM 965 C C . GLY A 1 126 ? -15.499 -6.588 25.582 1.00 96.44 126 GLY A C 1
ATOM 966 O O . GLY A 1 126 ? -14.537 -5.879 25.868 1.00 96.44 126 GLY A O 1
ATOM 967 N N . GLY A 1 127 ? -15.576 -7.253 24.425 1.00 95.06 127 GLY A N 1
ATOM 968 C CA . GLY A 1 127 ? -14.549 -7.199 23.380 1.00 95.06 127 GLY A CA 1
ATOM 969 C C . GLY A 1 127 ? -14.930 -7.976 22.115 1.00 95.06 127 GLY A C 1
ATOM 970 O O . GLY A 1 127 ? -15.967 -8.639 22.070 1.00 95.06 127 GLY A O 1
ATOM 971 N N . VAL A 1 128 ? -14.082 -7.900 21.085 1.00 95.19 128 VAL A N 1
ATOM 972 C CA . VAL A 1 128 ? -14.272 -8.624 19.817 1.00 95.19 128 VAL A CA 1
ATOM 973 C C . VAL A 1 128 ? -13.571 -9.987 19.905 1.00 95.19 128 VAL A C 1
ATOM 975 O O . VAL A 1 128 ? -12.356 -10.023 20.103 1.00 95.19 128 VAL A O 1
ATOM 978 N N . PRO A 1 129 ? -14.284 -11.122 19.792 1.00 93.50 129 PRO A N 1
ATOM 979 C CA . PRO A 1 129 ? -13.656 -12.436 19.864 1.00 93.50 129 PRO A CA 1
ATOM 980 C C . PRO A 1 129 ? -12.824 -12.716 18.607 1.00 93.50 129 PRO A C 1
ATOM 982 O O . PRO A 1 129 ? -13.209 -12.345 17.505 1.00 93.50 129 PRO A O 1
ATOM 985 N N . PHE A 1 130 ? -11.717 -13.447 18.755 1.00 90.62 130 PHE A N 1
ATOM 986 C CA . PHE A 1 130 ? -10.760 -13.688 17.666 1.00 90.62 130 PHE A CA 1
ATOM 987 C C . PHE A 1 130 ? -11.384 -14.277 16.387 1.00 90.62 130 PHE A C 1
ATOM 989 O O . PHE A 1 130 ? -11.032 -13.875 15.287 1.00 90.62 130 PHE A O 1
ATOM 996 N N . LYS A 1 131 ? -12.375 -15.169 16.518 1.00 90.94 131 LYS A N 1
ATOM 997 C CA . LYS A 1 131 ? -13.106 -15.756 15.376 1.00 90.94 131 LYS A CA 1
ATOM 998 C C . LYS A 1 131 ? -13.733 -14.714 14.435 1.00 90.94 131 LYS A C 1
ATOM 1000 O O . LYS A 1 131 ? -13.992 -15.018 13.278 1.00 90.94 131 LYS A O 1
ATOM 1005 N N . ASP A 1 132 ? -13.991 -13.509 14.939 1.00 90.31 132 ASP A N 1
ATOM 1006 C CA . ASP A 1 132 ? -14.629 -12.427 14.195 1.00 90.31 132 ASP A CA 1
ATOM 1007 C C . ASP A 1 132 ? -13.630 -11.610 13.353 1.00 90.31 132 ASP A C 1
ATOM 1009 O O . ASP A 1 132 ? -14.056 -10.737 12.602 1.00 90.31 132 ASP A O 1
ATOM 1013 N N . TYR A 1 133 ? -12.326 -11.900 13.451 1.00 87.81 133 TYR A N 1
ATOM 1014 C CA . TYR A 1 133 ? -11.270 -11.322 12.608 1.00 87.81 133 TYR A CA 1
ATOM 1015 C C . TYR A 1 133 ? -11.115 -12.049 11.258 1.00 87.81 133 TYR A C 1
ATOM 1017 O O . TYR A 1 133 ? -10.397 -11.568 10.385 1.00 87.81 133 TYR A O 1
ATOM 1025 N N . GLY A 1 134 ? -11.812 -13.177 11.068 1.00 85.12 134 GLY A N 1
ATOM 1026 C CA . GLY A 1 134 ? -11.864 -13.911 9.802 1.00 85.12 134 GLY A CA 1
ATOM 1027 C C . GLY A 1 134 ? -10.537 -14.547 9.370 1.00 85.12 1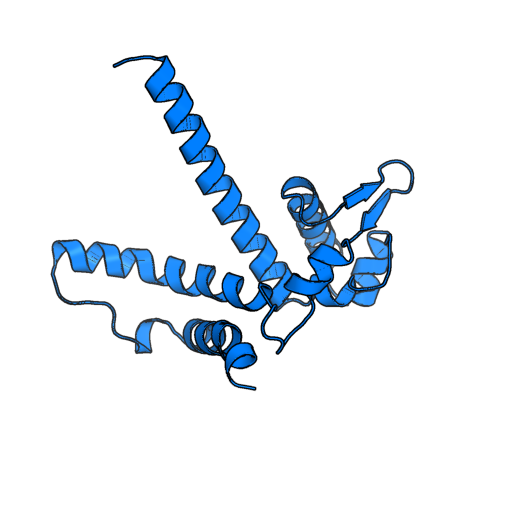34 GLY A C 1
ATOM 1028 O O . GLY A 1 134 ? -9.528 -14.486 10.069 1.00 85.12 134 GLY A O 1
ATOM 1029 N N . GLU A 1 135 ? -10.554 -15.179 8.196 1.00 85.31 135 GLU A N 1
ATOM 1030 C CA . GLU A 1 135 ? -9.367 -15.815 7.603 1.00 85.31 135 GLU A CA 1
ATOM 1031 C C . GLU A 1 135 ? -8.302 -14.782 7.214 1.00 85.31 135 GLU A C 1
ATOM 1033 O O . GLU A 1 135 ? -7.123 -15.000 7.484 1.00 85.31 135 GLU A O 1
ATOM 1038 N N . ASP A 1 136 ? -8.719 -13.621 6.693 1.00 81.62 136 ASP A N 1
ATOM 1039 C CA . ASP A 1 136 ? -7.809 -12.518 6.351 1.00 81.62 136 ASP A CA 1
ATOM 1040 C C . ASP A 1 136 ? -7.021 -12.024 7.583 1.00 81.62 136 ASP A C 1
ATOM 1042 O O . ASP A 1 136 ? -5.869 -11.612 7.465 1.00 81.62 136 ASP A O 1
ATOM 1046 N N . GLY A 1 137 ? -7.611 -12.080 8.786 1.00 84.38 137 GLY A N 1
ATOM 1047 C CA . GLY A 1 137 ? -6.913 -11.727 10.022 1.00 84.38 137 GLY A CA 1
ATOM 1048 C C . GLY A 1 137 ? -5.849 -12.746 10.435 1.00 84.38 137 GLY A C 1
ATOM 1049 O O . GLY A 1 137 ? -4.801 -12.366 10.954 1.00 84.38 137 GLY A O 1
ATOM 1050 N N . ILE A 1 138 ? -6.084 -14.034 10.174 1.00 86.56 138 ILE A N 1
ATOM 1051 C CA . ILE A 1 138 ? -5.089 -15.091 10.407 1.00 86.56 138 ILE A CA 1
ATOM 1052 C C . ILE A 1 138 ? -3.925 -14.929 9.424 1.00 86.56 138 ILE A C 1
ATOM 1054 O O . ILE A 1 138 ? -2.770 -14.951 9.846 1.00 86.56 138 ILE A O 1
ATOM 1058 N N . GLU A 1 139 ? -4.232 -14.714 8.142 1.00 86.69 139 GLU A N 1
ATOM 1059 C CA . GLU A 1 139 ? -3.236 -14.460 7.095 1.00 86.69 139 GLU A CA 1
ATOM 1060 C C . GLU A 1 139 ? -2.382 -13.228 7.426 1.00 86.69 139 GLU A C 1
ATOM 1062 O O . GLU A 1 139 ? -1.156 -13.287 7.341 1.00 86.69 139 GLU A O 1
ATOM 1067 N N . ALA A 1 140 ? -3.009 -12.137 7.880 1.00 87.50 140 ALA A N 1
ATOM 1068 C CA . ALA A 1 140 ? -2.295 -10.940 8.310 1.00 87.50 140 ALA A CA 1
ATOM 1069 C C . ALA A 1 140 ? -1.300 -11.241 9.438 1.00 87.50 140 ALA A C 1
ATOM 1071 O O . ALA A 1 140 ? -0.132 -10.873 9.343 1.00 87.50 140 ALA A O 1
ATOM 1072 N N . ILE A 1 141 ? -1.737 -11.937 10.492 1.00 88.19 141 ILE A N 1
ATOM 1073 C CA . ILE A 1 141 ? -0.874 -12.267 11.635 1.00 88.19 141 ILE A CA 1
ATOM 1074 C C . ILE A 1 141 ? 0.307 -13.143 11.203 1.00 88.19 141 ILE A C 1
ATOM 1076 O O . ILE A 1 141 ? 1.420 -12.924 11.677 1.00 88.19 141 ILE A O 1
ATOM 1080 N N . ASP A 1 142 ? 0.089 -14.113 10.320 1.00 87.81 142 ASP A N 1
ATOM 1081 C CA . ASP A 1 142 ? 1.154 -14.967 9.794 1.00 87.81 142 ASP A CA 1
ATOM 1082 C C . ASP A 1 142 ? 2.165 -14.161 8.963 1.00 87.81 142 ASP A C 1
ATOM 1084 O O . ASP A 1 142 ? 3.348 -14.135 9.300 1.00 87.81 142 ASP A O 1
ATOM 1088 N N . LEU A 1 143 ? 1.709 -13.406 7.957 1.00 85.50 143 LEU A N 1
ATOM 1089 C CA . LEU A 1 143 ? 2.586 -12.614 7.083 1.00 85.50 143 LEU A CA 1
ATOM 1090 C C . LEU A 1 143 ? 3.383 -11.538 7.829 1.00 85.50 143 LEU A C 1
ATOM 1092 O O . LEU A 1 143 ? 4.503 -11.228 7.431 1.00 85.50 143 LEU A O 1
ATOM 1096 N N . MET A 1 144 ? 2.828 -10.973 8.903 1.00 83.31 144 MET A N 1
ATOM 1097 C CA . MET A 1 144 ? 3.529 -9.996 9.739 1.00 83.31 144 MET A CA 1
ATOM 1098 C C . MET A 1 144 ? 4.667 -10.608 10.561 1.00 83.31 144 MET A C 1
ATOM 1100 O O . MET A 1 144 ? 5.617 -9.904 10.891 1.00 83.31 144 MET A O 1
ATOM 1104 N N . ASN A 1 145 ? 4.544 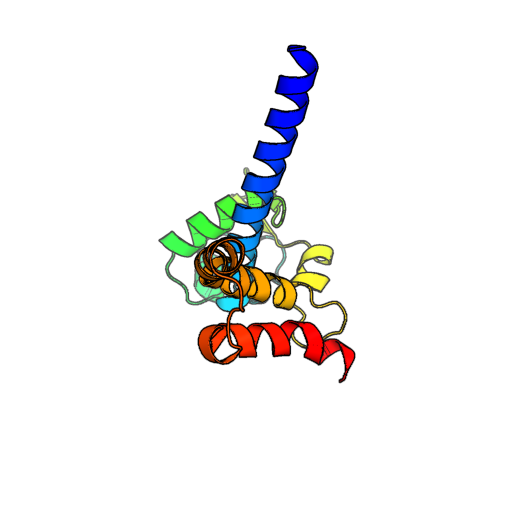-11.878 10.956 1.00 83.06 145 ASN A N 1
ATOM 1105 C CA . ASN A 1 145 ? 5.428 -12.479 11.954 1.00 83.06 145 ASN A CA 1
ATOM 1106 C C . ASN A 1 145 ? 6.367 -13.540 11.376 1.00 83.06 145 ASN A C 1
ATOM 1108 O O . ASN A 1 145 ? 7.435 -13.750 11.943 1.00 83.06 145 ASN A O 1
ATOM 1112 N N . ARG A 1 146 ? 6.007 -14.210 10.274 1.00 85.12 146 ARG A N 1
ATOM 1113 C CA . ARG A 1 146 ? 6.740 -15.376 9.759 1.00 85.12 146 ARG A CA 1
ATOM 1114 C C . ARG A 1 146 ? 8.223 -15.092 9.515 1.00 85.12 146 ARG A C 1
ATOM 1116 O O . ARG A 1 146 ? 9.057 -15.843 10.004 1.00 85.12 146 ARG A O 1
ATOM 1123 N N . GLY A 1 147 ? 8.545 -13.978 8.856 1.00 79.38 147 GLY A N 1
ATOM 1124 C CA . GLY A 1 147 ? 9.932 -13.601 8.550 1.00 79.38 147 GLY A CA 1
ATOM 1125 C C . GLY A 1 147 ? 10.806 -13.302 9.776 1.00 79.38 147 GLY A C 1
ATOM 1126 O O . GLY A 1 147 ? 12.015 -13.196 9.641 1.00 79.38 147 GLY A O 1
ATOM 1127 N N . LEU A 1 148 ? 10.227 -13.165 10.977 1.00 76.81 148 LEU A N 1
ATOM 1128 C CA . LEU A 1 148 ? 10.989 -13.002 12.223 1.00 76.81 148 LEU A CA 1
ATOM 1129 C C . LEU A 1 148 ? 11.405 -14.339 12.856 1.00 76.81 148 LEU A C 1
ATOM 1131 O O . LEU A 1 148 ? 12.244 -14.348 13.759 1.00 76.81 148 LEU A O 1
ATOM 1135 N N . TYR A 1 149 ? 10.773 -15.445 12.455 1.00 78.50 149 TYR A N 1
ATOM 1136 C CA . TYR A 1 149 ? 10.923 -16.756 13.092 1.00 78.50 149 TYR A CA 1
ATOM 1137 C C . TYR A 1 149 ? 11.514 -17.836 12.171 1.00 78.50 149 TYR A C 1
ATOM 1139 O O . TYR A 1 149 ? 11.843 -18.914 12.673 1.00 78.50 149 TYR A O 1
ATOM 1147 N N . GLU A 1 150 ? 11.647 -17.561 10.872 1.00 69.31 150 GLU A N 1
ATOM 1148 C CA . GLU A 1 150 ? 12.312 -18.408 9.865 1.00 69.31 150 GLU A CA 1
ATOM 1149 C C . GLU A 1 150 ? 13.682 -17.831 9.487 1.00 69.31 150 GLU A C 1
ATOM 1151 O O . GLU A 1 150 ? 14.644 -18.634 9.408 1.00 69.31 150 GLU A O 1
#

pLDDT: mean 94.14, std 5.74, range [69.31, 98.81]

Secondary structure (DSSP, 8-state):
--HHHHHHHHHHHHHHHHHHHHHHHHHHHHHTTHHHHHTT--SEEHHHHHHHHT--HHHHHHHHHHHHHTTSSEEETTTTEEE--HHHHHHHS-TTSTT-GGGGGGHHHHHHHHHHHHHHHHHH-S---GGGGHHHHHHHHHHHHGGGT-

Foldseek 3Di:
DDPVVVVVVVVVVVVVVLVLVLLLLLLVCLVLVLLQLQAPVFWDALVSSCVSSVDDSVVSVVSQVSCCVVVQWPADPVVNTIHRDNVSSVQRVVFLAPSPCSLQSLVSCLCVVCVVVQVVCVVVPDDDDPVSSDPSNVSSVCRNCRNVPD

Mean predicted aligned error: 3.78 Å

Organism: NCBI:txid408172